Protein AF-A0A537CMI6-F1 (afdb_monomer_lite)

Structure (mmCIF, N/CA/C/O backbone):
data_AF-A0A537CMI6-F1
#
_entry.id   AF-A0A537CMI6-F1
#
loop_
_atom_site.group_PDB
_atom_site.id
_atom_site.type_symbol
_atom_site.label_atom_id
_atom_site.label_alt_id
_atom_site.label_comp_id
_atom_site.label_asym_id
_atom_site.label_entity_id
_atom_site.label_seq_id
_atom_site.pdbx_PDB_ins_code
_atom_site.Cartn_x
_atom_site.Cartn_y
_atom_site.Cartn_z
_atom_site.occupancy
_atom_site.B_iso_or_equiv
_atom_site.auth_seq_id
_atom_site.auth_comp_id
_atom_site.auth_asym_id
_atom_site.auth_atom_id
_atom_site.pdbx_PDB_model_num
ATOM 1 N N . MET A 1 1 ? -7.469 -4.797 16.940 1.00 62.50 1 MET A N 1
ATOM 2 C CA . MET A 1 1 ? -6.061 -4.772 16.480 1.00 62.50 1 MET A CA 1
ATOM 3 C C . MET A 1 1 ? -5.576 -6.138 15.990 1.00 62.50 1 MET A C 1
ATOM 5 O O . MET A 1 1 ? -5.109 -6.204 14.862 1.00 62.50 1 MET A O 1
ATOM 9 N N . LEU A 1 2 ? -5.760 -7.229 16.752 1.00 73.88 2 LEU A N 1
ATOM 10 C CA . LEU A 1 2 ? -5.301 -8.581 16.367 1.00 73.88 2 LEU A CA 1
ATOM 11 C C . LEU A 1 2 ? -5.765 -9.046 14.972 1.00 73.88 2 LEU A C 1
ATOM 13 O O . LEU A 1 2 ? -4.953 -9.537 14.199 1.00 73.88 2 LEU A O 1
ATOM 17 N N . ALA A 1 3 ? -7.035 -8.827 14.615 1.00 78.94 3 ALA A N 1
ATOM 18 C CA . ALA A 1 3 ? -7.565 -9.228 13.306 1.00 78.94 3 ALA A CA 1
ATOM 19 C C . ALA A 1 3 ? -6.921 -8.475 12.121 1.00 78.94 3 ALA A C 1
ATOM 21 O O . ALA A 1 3 ? -6.645 -9.079 11.090 1.00 78.94 3 ALA A O 1
ATOM 22 N N . GLY A 1 4 ? -6.638 -7.175 12.276 1.00 81.62 4 GLY A N 1
ATOM 23 C CA . GLY A 1 4 ? -5.970 -6.378 11.239 1.00 81.62 4 GLY A CA 1
ATOM 24 C C . GLY A 1 4 ? -4.510 -6.775 11.051 1.00 81.62 4 GLY A C 1
ATOM 25 O O . GLY A 1 4 ? -4.058 -6.931 9.921 1.00 81.62 4 GLY A O 1
ATOM 26 N N . GLY A 1 5 ? -3.799 -7.024 12.155 1.00 87.56 5 GLY A N 1
ATOM 27 C CA . GLY A 1 5 ? -2.435 -7.553 12.114 1.00 87.56 5 GLY A CA 1
ATOM 28 C C . GLY A 1 5 ? -2.368 -8.943 11.478 1.00 87.56 5 GLY A C 1
ATOM 29 O O . GLY A 1 5 ? -1.528 -9.179 10.617 1.00 87.56 5 GLY A O 1
ATOM 30 N N . ALA A 1 6 ? -3.291 -9.843 11.834 1.00 91.12 6 ALA A N 1
ATOM 31 C CA . ALA A 1 6 ? -3.371 -11.176 11.240 1.00 91.12 6 ALA A CA 1
ATOM 32 C C . ALA A 1 6 ? -3.637 -11.123 9.728 1.00 91.12 6 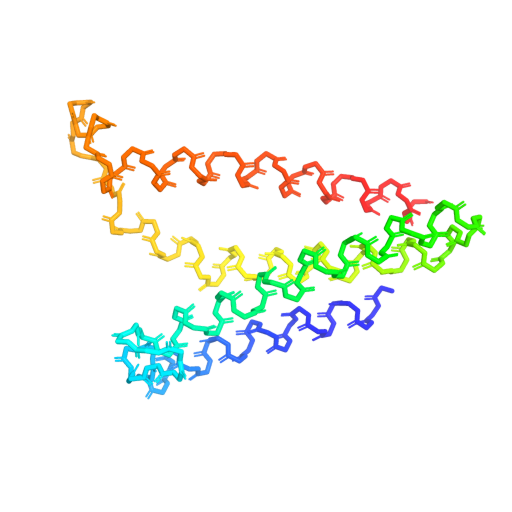ALA A C 1
ATOM 34 O O . ALA A 1 6 ? -2.984 -11.838 8.972 1.00 91.12 6 ALA A O 1
ATOM 35 N N . LEU A 1 7 ? -4.541 -10.247 9.274 1.00 92.12 7 LEU A N 1
ATOM 36 C CA . LEU A 1 7 ? -4.808 -10.061 7.847 1.00 92.12 7 LEU A CA 1
ATOM 37 C C . LEU A 1 7 ? -3.588 -9.498 7.107 1.00 92.12 7 LEU A C 1
ATOM 39 O O . LEU A 1 7 ? -3.230 -10.009 6.049 1.00 92.12 7 LEU A O 1
ATOM 43 N N . ALA A 1 8 ? -2.917 -8.492 7.673 1.00 92.88 8 ALA A N 1
ATOM 44 C CA . ALA A 1 8 ? -1.693 -7.944 7.096 1.00 92.88 8 ALA A CA 1
ATOM 45 C C . ALA A 1 8 ? -0.603 -9.023 6.974 1.00 92.88 8 ALA A C 1
ATOM 47 O O . ALA A 1 8 ? -0.017 -9.184 5.907 1.00 92.88 8 ALA A O 1
ATOM 48 N N . LEU A 1 9 ? -0.388 -9.827 8.021 1.00 94.44 9 LEU A N 1
ATOM 49 C CA . LEU A 1 9 ? 0.553 -10.951 7.993 1.00 94.44 9 LEU A CA 1
ATOM 50 C C . LEU A 1 9 ? 0.164 -12.018 6.965 1.00 94.44 9 LEU A C 1
ATOM 52 O O . LEU A 1 9 ? 1.038 -12.541 6.277 1.00 94.44 9 LEU A O 1
ATOM 56 N N . ALA A 1 10 ? -1.128 -12.321 6.822 1.00 94.75 10 ALA A N 1
ATOM 57 C CA . ALA A 1 10 ? -1.612 -13.251 5.808 1.00 94.75 10 ALA A CA 1
ATOM 58 C C . ALA A 1 10 ? -1.319 -12.741 4.389 1.00 94.75 10 ALA A C 1
ATOM 60 O O . ALA A 1 10 ? -0.873 -13.517 3.546 1.00 94.75 10 ALA A O 1
ATOM 61 N N . ILE A 1 11 ? -1.494 -11.440 4.135 1.00 94.25 11 ILE A N 1
ATOM 62 C CA . ILE A 1 11 ? -1.140 -10.812 2.853 1.00 94.25 11 ILE A CA 1
ATOM 63 C C . ILE A 1 11 ? 0.368 -10.888 2.610 1.00 94.25 11 ILE A C 1
ATOM 65 O O . ILE A 1 11 ? 0.782 -11.293 1.525 1.00 94.25 11 ILE A O 1
ATOM 69 N N . VAL A 1 12 ? 1.193 -10.566 3.613 1.00 95.62 12 VAL A N 1
ATOM 70 C CA . VAL A 1 12 ? 2.657 -10.702 3.515 1.00 95.62 12 VAL A CA 1
ATOM 71 C C . VAL A 1 12 ? 3.031 -12.140 3.151 1.00 95.62 12 VAL A C 1
ATOM 73 O O . VAL A 1 12 ? 3.734 -12.366 2.167 1.00 95.62 12 VAL A O 1
ATOM 76 N N . ALA A 1 13 ? 2.525 -13.123 3.899 1.00 96.06 13 ALA A N 1
ATOM 77 C CA . ALA A 1 13 ? 2.804 -14.536 3.661 1.00 96.06 13 ALA A CA 1
ATOM 78 C C . ALA A 1 13 ? 2.346 -14.986 2.266 1.00 96.06 13 ALA A C 1
ATOM 80 O O . ALA A 1 13 ? 3.073 -15.700 1.580 1.00 96.06 13 ALA A O 1
ATOM 81 N N . PHE A 1 14 ? 1.176 -14.529 1.819 1.00 94.94 14 PHE A N 1
ATOM 82 C CA . PHE A 1 14 ? 0.642 -14.837 0.497 1.00 94.94 14 PHE A CA 1
ATOM 83 C C . PHE A 1 14 ? 1.520 -14.277 -0.630 1.00 94.94 14 PHE A C 1
ATOM 85 O O . PHE A 1 14 ? 1.897 -15.015 -1.541 1.00 94.94 14 PHE A O 1
ATOM 92 N N . VAL A 1 15 ? 1.913 -13.001 -0.552 1.00 94.50 15 VAL A N 1
ATOM 93 C CA . VAL A 1 15 ? 2.767 -12.362 -1.568 1.00 94.50 15 VAL A CA 1
ATOM 94 C C . VAL A 1 15 ? 4.160 -12.995 -1.600 1.00 94.50 15 VAL A C 1
ATOM 96 O O . VAL A 1 15 ? 4.691 -13.269 -2.679 1.00 94.50 15 VAL A O 1
ATOM 99 N N . LEU A 1 16 ? 4.752 -13.272 -0.435 1.00 94.31 16 LEU A N 1
ATOM 100 C CA . LEU A 1 16 ? 6.040 -13.965 -0.353 1.00 94.31 16 LEU A CA 1
ATOM 101 C C . LEU A 1 16 ? 5.946 -15.404 -0.873 1.00 94.31 16 LEU A C 1
ATOM 103 O O . LEU A 1 16 ? 6.850 -15.853 -1.573 1.00 94.31 16 LEU A O 1
ATOM 107 N N . GLY A 1 17 ? 4.842 -16.102 -0.603 1.00 95.19 17 GLY A N 1
ATOM 108 C CA . GLY A 1 17 ? 4.571 -17.434 -1.139 1.00 95.19 17 GLY A CA 1
ATOM 109 C C . GLY A 1 17 ? 4.467 -17.446 -2.666 1.00 95.19 17 GLY A C 1
ATOM 110 O O . GLY A 1 17 ? 5.063 -18.304 -3.313 1.00 95.19 17 GLY A O 1
ATOM 111 N N . LEU A 1 18 ? 3.785 -16.462 -3.263 1.00 94.25 18 LEU A N 1
ATOM 112 C CA . LEU A 1 18 ? 3.719 -16.307 -4.723 1.00 94.25 18 LEU A CA 1
ATOM 113 C C . LEU A 1 18 ? 5.096 -16.075 -5.349 1.00 94.25 18 LEU A C 1
ATOM 115 O O . LEU A 1 18 ? 5.406 -16.672 -6.382 1.00 94.25 18 LEU A O 1
ATOM 119 N N . ARG A 1 19 ? 5.926 -15.242 -4.709 1.00 92.94 19 ARG A N 1
ATOM 120 C CA . ARG A 1 19 ? 7.320 -15.005 -5.117 1.00 92.94 19 ARG A CA 1
ATOM 121 C C . ARG A 1 19 ? 8.155 -16.274 -5.028 1.00 92.94 19 ARG A C 1
ATOM 123 O O . ARG A 1 19 ? 8.807 -16.631 -6.001 1.00 92.94 19 ARG A O 1
ATOM 130 N N . ALA A 1 20 ? 8.096 -16.975 -3.899 1.00 94.06 20 ALA A N 1
ATOM 131 C CA . ALA A 1 20 ? 8.825 -18.224 -3.695 1.00 94.06 20 ALA A CA 1
ATOM 132 C C . ALA A 1 20 ? 8.406 -19.315 -4.696 1.00 94.06 20 ALA A C 1
ATOM 134 O O . ALA A 1 20 ? 9.231 -20.120 -5.115 1.00 94.06 20 ALA A O 1
ATOM 135 N N . ALA A 1 21 ? 7.142 -19.312 -5.121 1.00 94.50 21 ALA A N 1
ATOM 136 C CA . ALA A 1 21 ? 6.623 -20.220 -6.137 1.00 94.50 21 ALA A CA 1
ATOM 137 C C . ALA A 1 21 ? 6.921 -19.786 -7.587 1.00 94.50 21 ALA A C 1
ATOM 139 O O . ALA A 1 21 ? 6.504 -20.486 -8.509 1.00 94.50 21 ALA A O 1
ATOM 140 N N . GLY A 1 22 ? 7.572 -18.636 -7.813 1.00 93.38 22 GLY A N 1
ATOM 141 C CA . GLY A 1 22 ? 7.855 -18.109 -9.155 1.00 93.38 22 GLY A CA 1
ATOM 142 C C . GLY A 1 22 ? 6.604 -17.731 -9.957 1.00 93.38 22 GLY A C 1
ATOM 143 O O . GLY A 1 22 ? 6.628 -17.750 -11.183 1.00 93.38 22 GLY A O 1
ATOM 144 N N . LYS A 1 23 ? 5.486 -17.425 -9.282 1.00 93.56 23 LYS A N 1
ATOM 145 C CA . LYS A 1 23 ? 4.181 -17.159 -9.920 1.00 93.56 23 LYS A CA 1
ATOM 146 C C . LYS A 1 23 ? 3.867 -15.677 -10.100 1.00 93.56 23 LYS A C 1
ATOM 148 O O . LYS A 1 23 ? 2.785 -15.345 -10.570 1.00 93.56 23 LYS A O 1
ATOM 153 N N . THR A 1 24 ? 4.774 -14.783 -9.722 1.00 91.50 24 THR A N 1
ATOM 154 C CA . THR A 1 24 ? 4.552 -13.333 -9.811 1.00 91.50 24 THR A CA 1
ATOM 155 C C . THR A 1 24 ? 4.297 -12.859 -11.230 1.00 91.50 24 THR A C 1
ATOM 157 O O . THR A 1 24 ? 3.425 -12.020 -11.430 1.00 91.50 24 THR A O 1
ATOM 160 N N . ASP A 1 25 ? 5.015 -13.445 -12.188 1.00 92.31 25 ASP A N 1
ATOM 161 C CA . ASP A 1 25 ? 4.996 -13.072 -13.605 1.00 92.31 25 ASP A CA 1
ATOM 162 C C . ASP A 1 25 ? 4.113 -14.003 -14.449 1.00 92.31 25 ASP A C 1
ATOM 164 O O . ASP A 1 25 ? 4.085 -13.905 -15.674 1.00 92.31 25 ASP A O 1
ATOM 168 N N . ALA A 1 26 ? 3.377 -14.915 -13.799 1.00 93.06 26 ALA A N 1
ATOM 169 C CA . ALA A 1 26 ? 2.360 -15.719 -14.466 1.00 93.06 26 ALA A CA 1
ATOM 170 C C . ALA A 1 26 ? 1.264 -14.814 -15.052 1.00 93.06 26 ALA A C 1
ATOM 172 O O . ALA A 1 26 ? 1.063 -13.693 -14.583 1.00 93.06 26 ALA A O 1
ATOM 173 N N . GLY A 1 27 ? 0.536 -15.314 -16.053 1.00 94.38 27 GLY A N 1
ATOM 174 C CA . GLY A 1 27 ? -0.582 -14.581 -16.647 1.00 94.38 27 GLY A CA 1
ATOM 175 C C . GLY A 1 27 ? -1.619 -14.174 -15.597 1.00 94.38 27 GLY A C 1
ATOM 176 O O . GLY A 1 27 ? -2.018 -14.989 -14.760 1.00 94.38 27 GLY A O 1
ATOM 177 N N . GLY A 1 28 ? -2.014 -12.906 -15.637 1.00 93.00 28 GLY A N 1
ATOM 178 C CA . GLY A 1 28 ? -3.062 -12.343 -14.804 1.00 93.00 28 GLY A CA 1
ATOM 179 C C . GLY A 1 28 ? -4.468 -12.813 -15.188 1.00 93.00 28 GLY A C 1
ATOM 180 O O . GLY A 1 28 ? -4.673 -13.555 -16.149 1.00 93.00 28 GLY A O 1
ATOM 181 N N . PHE A 1 29 ? -5.450 -12.383 -14.402 1.00 94.19 29 PHE A N 1
ATOM 182 C CA . PHE A 1 29 ? -6.874 -12.677 -14.579 1.00 94.19 29 PHE A CA 1
ATOM 183 C C . PHE A 1 29 ? -7.700 -11.471 -15.062 1.00 94.19 29 PHE A C 1
ATOM 185 O O . PHE A 1 29 ? -8.861 -11.645 -15.426 1.00 94.19 29 PHE A O 1
ATOM 192 N N . LEU A 1 30 ? -7.131 -10.262 -15.080 1.00 91.81 30 LEU A N 1
ATOM 193 C CA . LEU A 1 30 ? -7.763 -9.024 -15.557 1.00 91.81 30 LEU A CA 1
ATOM 194 C C . LEU A 1 30 ? -7.310 -8.627 -16.969 1.00 91.81 30 LEU A C 1
ATOM 196 O O . LEU A 1 30 ? -7.810 -7.647 -17.519 1.00 91.81 30 LEU A O 1
ATOM 200 N N . GLY A 1 31 ? -6.380 -9.371 -17.572 1.00 88.44 31 GLY A N 1
ATOM 201 C CA . GLY A 1 31 ? -5.913 -9.127 -18.933 1.00 88.44 31 GLY A CA 1
ATOM 202 C C . GLY A 1 31 ? -4.446 -9.522 -19.131 1.00 88.44 31 GLY A C 1
ATOM 203 O O . GLY A 1 31 ? -4.019 -10.543 -18.599 1.00 88.44 31 GLY A O 1
ATOM 204 N N . PRO A 1 32 ? -3.661 -8.746 -19.905 1.00 91.81 32 PRO A N 1
ATOM 205 C CA . PRO A 1 32 ? -2.288 -9.105 -20.271 1.00 91.81 32 PRO A CA 1
ATOM 206 C C . PRO A 1 32 ? -1.257 -8.857 -19.157 1.00 91.81 32 PRO A C 1
ATOM 208 O O . PRO A 1 32 ? -0.073 -9.120 -19.355 1.00 91.81 32 PRO A O 1
ATOM 211 N N . ALA A 1 33 ? -1.675 -8.294 -18.022 1.00 91.31 33 ALA A N 1
ATOM 212 C CA . ALA A 1 33 ? -0.795 -8.006 -16.899 1.00 91.31 33 ALA A CA 1
ATOM 213 C C . ALA A 1 33 ? -0.391 -9.289 -16.155 1.00 91.31 33 ALA A C 1
ATOM 215 O O . ALA A 1 33 ? -0.942 -10.369 -16.379 1.00 91.31 33 ALA A O 1
ATOM 216 N N . SER A 1 34 ? 0.598 -9.172 -15.271 1.00 94.44 34 SER A N 1
ATOM 217 C CA . SER A 1 34 ? 1.022 -10.293 -14.442 1.00 94.44 34 SER A CA 1
ATOM 218 C C . SER A 1 34 ? 0.035 -10.561 -13.307 1.00 94.44 34 SER A C 1
ATOM 220 O O . SER A 1 34 ? -0.682 -9.668 -12.846 1.00 94.44 34 SER A O 1
ATOM 222 N N . LEU A 1 35 ? 0.047 -11.790 -12.793 1.00 94.75 35 LEU A N 1
ATOM 223 C CA . LEU A 1 35 ? -0.754 -12.193 -11.643 1.00 94.75 35 LEU A CA 1
ATOM 224 C C . LEU A 1 35 ? -0.514 -11.276 -10.437 1.00 94.75 35 LEU A C 1
ATOM 226 O O . LEU A 1 35 ? -1.466 -10.900 -9.753 1.00 94.75 35 LEU A O 1
ATOM 230 N N . LEU A 1 36 ? 0.740 -10.888 -10.177 1.00 94.19 36 LEU A N 1
ATOM 231 C CA . LEU A 1 36 ? 1.052 -9.982 -9.072 1.00 94.19 36 LEU A CA 1
ATOM 232 C C . LEU A 1 36 ? 0.442 -8.589 -9.283 1.00 94.19 36 LEU A C 1
ATOM 234 O O . LEU A 1 36 ? -0.063 -8.004 -8.325 1.00 94.19 36 LEU A O 1
ATOM 238 N N . SER A 1 37 ? 0.465 -8.066 -10.512 1.00 92.88 37 SER A N 1
ATOM 239 C CA . SER A 1 37 ? -0.145 -6.774 -10.841 1.00 92.88 37 SER A CA 1
ATOM 240 C C . SER A 1 37 ? -1.660 -6.788 -10.642 1.00 92.88 37 SER A C 1
ATOM 242 O O . SER A 1 37 ? -2.194 -5.863 -10.030 1.00 92.88 37 SER A O 1
ATOM 244 N N . ASP A 1 38 ? -2.341 -7.846 -11.078 1.00 95.75 38 ASP A N 1
ATOM 245 C CA . ASP A 1 38 ? -3.797 -7.958 -10.943 1.00 95.75 38 ASP A CA 1
ATOM 246 C C . ASP A 1 38 ? -4.241 -8.127 -9.492 1.00 95.75 38 ASP A C 1
ATOM 248 O O . ASP A 1 38 ? -5.225 -7.521 -9.057 1.00 95.75 38 ASP A O 1
ATOM 252 N N . LEU A 1 39 ? -3.492 -8.914 -8.716 1.00 94.25 39 LEU A N 1
ATOM 253 C CA . LEU A 1 39 ? -3.716 -9.044 -7.280 1.00 94.25 39 LEU A CA 1
ATOM 254 C C . LEU A 1 39 ? -3.508 -7.709 -6.566 1.00 94.25 39 LEU A C 1
ATOM 256 O O . LEU A 1 39 ? -4.346 -7.334 -5.746 1.00 94.25 39 LEU A O 1
ATOM 260 N N . ASN A 1 40 ? -2.437 -6.978 -6.897 1.00 94.06 40 ASN A N 1
ATOM 261 C CA . ASN A 1 40 ? -2.187 -5.659 -6.326 1.00 94.06 40 ASN A CA 1
ATOM 262 C C . ASN A 1 40 ? -3.338 -4.698 -6.644 1.00 94.06 40 ASN A C 1
ATOM 264 O O . ASN A 1 40 ? -3.913 -4.117 -5.733 1.00 94.06 40 ASN A O 1
ATOM 268 N N . LEU A 1 41 ? -3.733 -4.590 -7.916 1.00 94.25 41 LEU A N 1
ATOM 269 C CA . LEU A 1 41 ? -4.833 -3.719 -8.335 1.00 94.25 41 LEU A CA 1
ATOM 270 C C . LEU A 1 41 ? -6.145 -4.075 -7.626 1.00 94.25 41 LEU A C 1
ATOM 272 O O . LEU A 1 41 ? -6.846 -3.194 -7.135 1.00 94.25 41 LEU A O 1
ATOM 276 N N . THR A 1 42 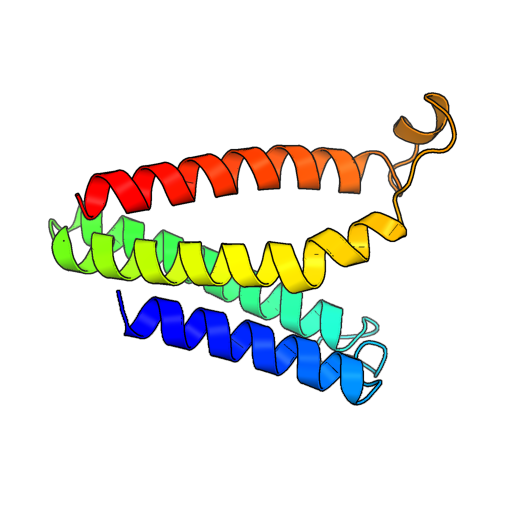? -6.466 -5.364 -7.542 1.00 95.56 42 THR A N 1
ATOM 277 C CA . THR A 1 42 ? -7.687 -5.833 -6.877 1.00 95.56 42 THR A CA 1
ATOM 278 C C . THR A 1 42 ? -7.684 -5.474 -5.392 1.00 95.56 42 THR A C 1
ATOM 280 O O . THR A 1 42 ? -8.685 -4.975 -4.876 1.00 95.56 42 THR A O 1
ATOM 283 N N . LEU A 1 43 ? -6.561 -5.690 -4.702 1.00 94.75 43 LEU A N 1
ATOM 284 C CA . LEU A 1 43 ? -6.423 -5.355 -3.285 1.00 94.75 43 LEU A CA 1
ATOM 285 C C . LEU A 1 43 ? -6.474 -3.844 -3.048 1.00 94.75 43 LEU A C 1
ATOM 287 O O . LEU A 1 43 ? -7.123 -3.426 -2.095 1.00 94.75 43 LEU A O 1
ATOM 291 N N . GLU A 1 44 ? -5.888 -3.031 -3.927 1.00 94.81 44 GLU A N 1
ATOM 292 C CA . GLU A 1 44 ? -5.969 -1.566 -3.857 1.00 94.81 44 GLU A CA 1
ATOM 293 C C . GLU A 1 44 ? -7.403 -1.054 -4.068 1.00 94.81 44 GLU A C 1
ATOM 295 O O . GLU A 1 44 ? -7.872 -0.176 -3.342 1.00 94.81 44 GLU A O 1
ATOM 300 N N . VAL A 1 45 ? -8.165 -1.644 -4.996 1.00 96.50 45 VAL A N 1
ATOM 301 C CA . VAL A 1 45 ? -9.593 -1.318 -5.160 1.00 96.50 45 VAL A CA 1
ATOM 302 C C . VAL A 1 45 ? -10.375 -1.657 -3.889 1.00 96.50 45 VAL A C 1
ATOM 304 O O . VAL A 1 45 ? -11.144 -0.828 -3.394 1.00 96.50 45 VAL A O 1
ATOM 307 N N . LEU A 1 46 ? -10.162 -2.848 -3.322 1.00 96.38 46 LEU A N 1
ATOM 308 C CA . LEU A 1 46 ? -10.790 -3.245 -2.058 1.00 96.38 46 LEU A CA 1
ATOM 309 C C . LEU A 1 46 ? -10.389 -2.319 -0.906 1.00 96.38 46 LEU A C 1
ATOM 311 O O . LEU A 1 46 ? -11.232 -1.980 -0.075 1.00 96.38 46 LEU A O 1
ATOM 315 N N . LEU A 1 47 ? -9.138 -1.869 -0.885 1.00 95.69 47 LEU A N 1
ATOM 316 C CA . LEU A 1 47 ? -8.611 -0.942 0.104 1.00 95.69 47 LEU A CA 1
ATOM 317 C C . LEU A 1 47 ? -9.314 0.412 0.034 1.00 95.69 47 LEU A C 1
ATOM 319 O O . LEU A 1 47 ? -9.817 0.889 1.051 1.00 95.69 47 LEU A O 1
ATOM 323 N N . VAL A 1 48 ? -9.437 1.004 -1.155 1.00 96.25 48 VAL A N 1
ATOM 324 C CA . VAL A 1 48 ? -10.153 2.277 -1.349 1.00 96.25 48 VAL A CA 1
ATOM 325 C C . VAL A 1 48 ? -11.618 2.161 -0.919 1.00 96.25 48 VAL A C 1
ATOM 327 O O . VAL A 1 48 ? -12.136 3.038 -0.215 1.00 96.25 48 VAL A O 1
ATOM 330 N N . LEU A 1 49 ? -12.288 1.067 -1.292 1.00 98.06 49 LEU A N 1
ATOM 331 C CA . LEU A 1 49 ? -13.661 0.789 -0.863 1.00 98.06 49 LEU A CA 1
ATOM 332 C C . LEU A 1 49 ? -13.754 0.649 0.661 1.00 98.06 49 LEU A C 1
ATOM 334 O O . LEU A 1 49 ? -14.645 1.226 1.286 1.00 98.06 49 LEU A O 1
ATOM 338 N N . GLY A 1 50 ? -12.808 -0.061 1.268 1.00 97.12 50 GLY A N 1
ATOM 339 C CA . GLY A 1 50 ? -12.705 -0.260 2.706 1.00 97.12 50 GLY A CA 1
ATOM 340 C C . GLY A 1 50 ? -12.486 1.031 3.492 1.00 97.12 50 GLY A C 1
ATOM 341 O O . GLY A 1 50 ? -13.181 1.285 4.481 1.00 97.12 50 GLY A O 1
ATOM 342 N N . LEU A 1 51 ? -11.577 1.895 3.036 1.00 96.00 51 LEU A N 1
ATOM 343 C CA . LEU A 1 51 ? -11.335 3.211 3.634 1.00 96.00 51 LEU A CA 1
ATOM 344 C C . LEU A 1 51 ? -12.573 4.110 3.522 1.00 96.00 51 LEU A C 1
ATOM 346 O O . LEU A 1 51 ? -12.955 4.767 4.497 1.00 96.00 51 LEU A O 1
ATOM 350 N N . THR A 1 52 ? -13.246 4.085 2.367 1.00 97.56 52 THR A N 1
ATOM 351 C CA . THR A 1 52 ? -14.474 4.854 2.109 1.00 97.56 52 THR A CA 1
ATOM 352 C C . THR A 1 52 ? -15.630 4.363 2.980 1.00 97.56 52 THR A C 1
ATOM 354 O O . THR A 1 52 ? -16.359 5.163 3.573 1.00 97.56 52 THR A O 1
ATOM 357 N N . PHE A 1 53 ? -15.773 3.048 3.142 1.00 97.88 53 PHE A N 1
ATOM 358 C CA . PHE A 1 53 ? -16.718 2.468 4.090 1.00 97.88 53 PHE A CA 1
ATOM 359 C C . PHE A 1 53 ? -16.421 2.925 5.523 1.00 97.88 53 PHE A C 1
ATOM 361 O O . PHE A 1 53 ? -17.328 3.347 6.244 1.00 97.88 53 PHE A O 1
ATOM 368 N N . GLY A 1 54 ? -15.146 2.940 5.917 1.00 96.38 54 GLY A N 1
ATOM 369 C CA . GLY A 1 54 ? -14.712 3.496 7.193 1.00 96.38 54 GLY A CA 1
ATOM 370 C C . GLY A 1 54 ? -15.149 4.947 7.375 1.00 96.38 54 GLY A C 1
ATOM 371 O O . GLY A 1 54 ? -15.691 5.296 8.422 1.00 96.38 54 GLY A O 1
ATOM 372 N N . MET A 1 55 ? -14.971 5.799 6.365 1.00 96.31 55 MET A N 1
ATOM 373 C CA . MET A 1 55 ? -15.462 7.182 6.400 1.00 96.31 55 MET A CA 1
ATOM 374 C C . MET A 1 55 ? -16.982 7.238 6.621 1.00 96.31 55 MET A C 1
ATOM 376 O O . MET A 1 55 ? -17.461 8.015 7.449 1.00 96.31 55 MET A O 1
ATOM 380 N N . ALA A 1 56 ? -17.753 6.387 5.942 1.00 98.00 56 ALA A N 1
ATOM 381 C CA . ALA A 1 56 ? -19.200 6.316 6.131 1.00 98.00 56 ALA A CA 1
ATOM 382 C C . ALA A 1 56 ? -19.596 5.894 7.562 1.00 98.00 56 ALA A C 1
ATOM 384 O O . ALA A 1 56 ? -20.578 6.414 8.095 1.00 98.00 56 ALA A O 1
ATOM 385 N N . LEU A 1 57 ? -18.833 5.003 8.211 1.00 97.56 57 LEU A N 1
ATOM 386 C CA . LEU A 1 57 ? -19.038 4.646 9.623 1.00 97.56 57 LEU A CA 1
ATOM 387 C C . LEU A 1 57 ? -18.872 5.858 10.544 1.00 97.56 57 LEU A C 1
ATOM 389 O O . LEU A 1 57 ? -19.739 6.094 11.387 1.00 97.56 57 LEU A O 1
ATOM 393 N N . ALA A 1 58 ? -17.813 6.648 10.343 1.00 96.75 58 ALA A N 1
ATOM 394 C CA . ALA A 1 58 ? -17.570 7.858 11.127 1.00 96.75 58 ALA A CA 1
ATOM 395 C C . ALA A 1 58 ? -18.697 8.881 10.953 1.00 96.75 58 ALA A C 1
ATOM 397 O O . ALA A 1 58 ? -19.223 9.396 11.937 1.00 96.75 58 ALA A O 1
ATOM 398 N N . ARG A 1 59 ? -19.148 9.105 9.711 1.00 97.38 59 ARG A N 1
ATOM 399 C CA . ARG A 1 59 ? -20.268 10.016 9.411 1.00 97.38 59 ARG A CA 1
ATOM 400 C C . ARG A 1 59 ? -21.590 9.599 10.059 1.00 97.38 59 ARG A C 1
ATOM 402 O O . ARG A 1 59 ? -22.448 10.445 10.274 1.00 97.38 59 ARG A O 1
ATOM 409 N N . ARG A 1 60 ? -21.762 8.310 10.364 1.00 97.31 60 ARG A N 1
ATOM 410 C CA . ARG A 1 60 ? -22.931 7.761 11.074 1.00 97.31 60 ARG A CA 1
ATOM 411 C C . ARG A 1 60 ? -22.745 7.718 12.597 1.00 97.31 60 ARG A C 1
ATOM 413 O O . ARG A 1 60 ? -23.524 7.059 13.275 1.00 97.31 60 ARG A O 1
ATOM 420 N N . GLY A 1 61 ? -21.693 8.343 13.130 1.00 96.62 61 GLY A N 1
ATOM 421 C CA . GLY A 1 61 ? -21.377 8.347 14.561 1.00 96.62 61 GLY A CA 1
ATOM 422 C C . GLY A 1 61 ? -20.812 7.026 15.095 1.00 96.62 61 GLY A C 1
ATOM 423 O O . GLY A 1 61 ? -20.586 6.899 16.294 1.00 96.62 61 GLY A O 1
ATOM 424 N N . ARG A 1 62 ? -20.540 6.030 14.236 1.00 96.56 62 ARG A N 1
ATOM 425 C CA . ARG A 1 62 ? -19.993 4.723 14.647 1.00 96.56 62 ARG A CA 1
ATOM 426 C C . ARG A 1 62 ? -18.466 4.766 14.718 1.00 96.56 62 ARG A C 1
ATOM 428 O O . ARG A 1 62 ? -17.781 4.122 13.922 1.00 96.56 62 ARG A O 1
ATOM 435 N N . ILE A 1 63 ? -17.942 5.547 15.661 1.00 94.50 63 ILE A N 1
ATOM 436 C CA . ILE A 1 63 ? -16.507 5.863 15.765 1.00 94.50 63 ILE A CA 1
ATOM 437 C C . ILE A 1 63 ? -15.655 4.634 16.100 1.00 94.50 63 ILE A C 1
ATOM 439 O O . ILE A 1 63 ? -14.604 4.442 15.494 1.00 94.50 63 ILE A O 1
ATOM 443 N N . GLU A 1 64 ? -16.120 3.749 16.981 1.00 93.56 64 GLU A N 1
ATOM 444 C CA . GLU A 1 64 ? -15.376 2.529 17.324 1.00 93.56 64 GLU A CA 1
ATOM 445 C C . GLU A 1 64 ? -15.214 1.594 16.112 1.00 93.56 64 GLU A C 1
ATOM 447 O O . GLU A 1 64 ? -14.114 1.125 15.812 1.00 93.56 64 GLU A O 1
ATOM 452 N N . ALA A 1 65 ? -16.295 1.394 15.351 1.00 94.75 65 ALA A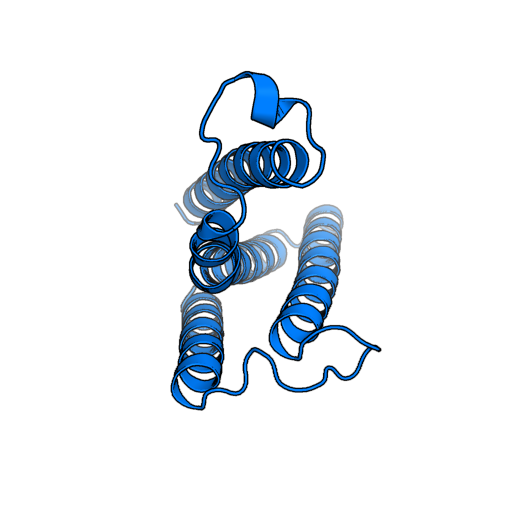 N 1
ATOM 453 C CA . ALA A 1 65 ? -16.267 0.602 14.125 1.00 94.75 65 ALA A CA 1
ATOM 454 C C . ALA A 1 65 ? -15.388 1.254 13.045 1.00 94.75 65 ALA A C 1
ATOM 456 O O . ALA A 1 65 ? -14.649 0.561 12.347 1.00 94.75 65 ALA A O 1
ATOM 457 N N . HIS A 1 66 ? -15.439 2.586 12.920 1.00 95.50 66 HIS A N 1
ATOM 458 C CA . HIS A 1 66 ? -14.539 3.339 12.050 1.00 95.50 66 HIS A CA 1
ATOM 459 C C . HIS A 1 66 ? -13.075 3.104 12.432 1.00 95.50 66 HIS A C 1
ATOM 461 O O . HIS A 1 66 ? -12.284 2.733 11.568 1.00 95.50 66 HIS A O 1
ATOM 467 N N . ARG A 1 67 ? -12.726 3.247 13.717 1.00 94.38 67 ARG A N 1
ATOM 468 C CA . ARG A 1 67 ? -11.369 3.020 14.225 1.00 94.38 67 ARG A CA 1
ATOM 469 C C . ARG A 1 67 ? -10.864 1.631 13.882 1.00 94.38 67 ARG A C 1
ATOM 471 O O . ARG A 1 67 ? -9.767 1.495 13.340 1.00 94.38 67 ARG A O 1
ATOM 478 N N . PHE A 1 68 ? -11.668 0.610 14.163 1.00 95.00 68 PHE A N 1
ATOM 479 C CA . PHE A 1 68 ? -11.314 -0.763 13.832 1.00 95.00 68 PHE A CA 1
ATOM 480 C C . PHE A 1 68 ? -11.081 -0.934 12.324 1.00 95.00 68 PHE A C 1
ATOM 482 O O . PHE A 1 68 ? -10.033 -1.436 11.923 1.00 95.00 68 PHE A O 1
ATOM 489 N N . ASN A 1 69 ? -12.011 -0.458 11.489 1.00 95.56 69 ASN A N 1
ATOM 490 C CA . ASN A 1 69 ? -11.910 -0.549 10.034 1.00 95.56 69 ASN A CA 1
ATOM 491 C C . ASN A 1 69 ? -10.662 0.166 9.488 1.00 95.56 69 ASN A C 1
ATOM 493 O O . ASN A 1 69 ? -9.916 -0.426 8.715 1.00 95.56 69 ASN A O 1
ATOM 497 N N . GLN A 1 70 ? -10.413 1.412 9.902 1.00 95.19 70 GLN A N 1
ATOM 498 C CA . GLN A 1 70 ? -9.239 2.176 9.463 1.00 95.19 70 GLN A CA 1
ATOM 499 C C . GLN A 1 70 ? -7.938 1.488 9.875 1.00 95.19 70 GLN A C 1
ATOM 501 O O . GLN A 1 70 ? -7.030 1.354 9.061 1.00 95.19 70 GLN A O 1
ATOM 506 N N . THR A 1 71 ? -7.877 0.965 11.102 1.00 94.88 71 THR A N 1
ATOM 507 C CA . THR A 1 71 ? -6.706 0.223 11.588 1.00 94.88 71 THR A CA 1
ATOM 508 C C . THR A 1 71 ? -6.418 -0.994 10.707 1.00 94.88 71 THR A C 1
ATOM 510 O O . THR A 1 71 ? -5.274 -1.217 10.325 1.00 94.88 71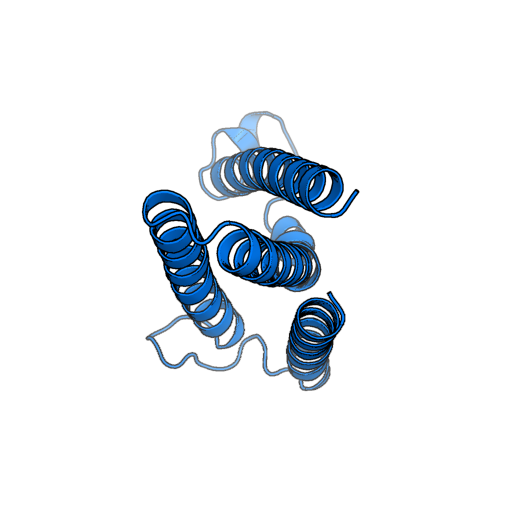 THR A O 1
ATOM 513 N N . VAL A 1 72 ? -7.446 -1.775 10.349 1.00 95.19 72 VAL A N 1
ATOM 514 C CA . VAL A 1 72 ? -7.289 -2.943 9.467 1.00 95.19 72 VAL A CA 1
ATOM 515 C C . VAL A 1 72 ? -6.743 -2.525 8.101 1.00 95.19 72 VAL A C 1
ATOM 517 O O . VAL A 1 72 ? -5.736 -3.075 7.661 1.00 95.19 72 VAL A O 1
ATOM 520 N N . TRP A 1 73 ? -7.361 -1.540 7.446 1.00 95.75 73 TRP A N 1
ATOM 521 C CA . TRP A 1 73 ? -6.976 -1.153 6.087 1.00 95.75 73 TRP A CA 1
ATOM 522 C C . TRP A 1 73 ? -5.622 -0.454 6.006 1.00 95.75 73 TRP A C 1
ATOM 524 O O . TRP A 1 73 ? -4.893 -0.685 5.048 1.00 95.75 73 TRP A O 1
ATOM 534 N N . VAL A 1 74 ? -5.231 0.328 7.015 1.00 95.81 74 VAL A N 1
ATOM 535 C CA . VAL A 1 74 ? -3.886 0.921 7.076 1.00 95.81 74 VAL A CA 1
ATOM 536 C C . VAL A 1 74 ? -2.811 -0.157 7.245 1.00 95.81 74 VAL A C 1
ATOM 538 O O . VAL A 1 74 ? -1.775 -0.084 6.587 1.00 95.81 74 VAL A O 1
ATOM 541 N N . LEU A 1 75 ? -3.049 -1.185 8.069 1.00 95.06 75 LEU A N 1
ATOM 542 C CA . LEU A 1 75 ? -2.105 -2.301 8.223 1.00 95.06 75 LEU A CA 1
ATOM 543 C C . LEU A 1 75 ? -1.998 -3.146 6.947 1.00 95.06 75 LEU A C 1
ATOM 545 O O . LEU A 1 75 ? -0.898 -3.538 6.559 1.00 95.06 75 LEU A O 1
ATOM 549 N N . VAL A 1 76 ? -3.124 -3.389 6.272 1.00 93.94 76 VAL A N 1
ATOM 550 C CA . VAL A 1 76 ? -3.139 -4.024 4.948 1.00 93.94 76 VAL A CA 1
ATOM 551 C C . VAL A 1 76 ? -2.350 -3.184 3.941 1.00 93.94 76 VAL A C 1
ATOM 553 O O . VAL A 1 76 ? -1.484 -3.731 3.262 1.00 93.94 76 VAL A O 1
ATOM 556 N N . ASN A 1 77 ? -2.569 -1.864 3.899 1.00 95.44 77 ASN A N 1
ATOM 557 C CA . ASN A 1 77 ? -1.825 -0.958 3.021 1.00 95.44 77 ASN A CA 1
ATOM 558 C C . ASN A 1 77 ? -0.314 -1.052 3.263 1.00 95.44 77 ASN A C 1
ATOM 560 O O . ASN A 1 77 ? 0.474 -1.194 2.333 1.00 95.44 77 ASN A O 1
ATOM 564 N N . ALA A 1 78 ? 0.095 -1.019 4.535 1.00 95.31 78 ALA A N 1
ATOM 565 C CA . ALA A 1 78 ? 1.497 -1.120 4.917 1.00 95.31 78 ALA A CA 1
ATOM 566 C C . ALA A 1 78 ? 2.130 -2.420 4.396 1.00 95.31 78 ALA A C 1
ATOM 568 O O . ALA A 1 78 ? 3.234 -2.397 3.851 1.00 95.31 78 ALA A O 1
ATOM 569 N N . ALA A 1 79 ? 1.419 -3.547 4.504 1.00 95.38 79 ALA A N 1
ATOM 570 C CA . ALA A 1 79 ? 1.876 -4.827 3.972 1.00 95.38 79 ALA A CA 1
ATOM 571 C C . ALA A 1 79 ? 2.046 -4.804 2.442 1.00 95.38 79 ALA A C 1
ATOM 573 O O . ALA A 1 79 ? 3.069 -5.283 1.943 1.00 95.38 79 ALA A O 1
ATOM 574 N N . LEU A 1 80 ? 1.090 -4.228 1.704 1.00 94.69 80 LEU A N 1
ATOM 575 C CA . LEU A 1 80 ? 1.160 -4.097 0.242 1.00 94.69 80 LEU A CA 1
ATOM 576 C C . LEU A 1 80 ? 2.334 -3.215 -0.190 1.00 94.69 80 LEU A C 1
ATOM 578 O O . LEU A 1 80 ? 3.130 -3.615 -1.041 1.00 94.69 80 LEU A O 1
ATOM 582 N N . VAL A 1 81 ? 2.512 -2.062 0.458 1.00 94.56 81 VAL A N 1
ATOM 583 C CA . VAL A 1 81 ? 3.638 -1.157 0.199 1.00 94.56 81 VAL A CA 1
ATOM 584 C C . VAL A 1 81 ? 4.975 -1.873 0.414 1.00 94.56 81 VAL A C 1
ATOM 586 O O . VAL A 1 81 ? 5.844 -1.841 -0.461 1.00 94.56 81 VAL A O 1
ATOM 589 N N . LEU A 1 82 ? 5.136 -2.579 1.535 1.00 94.25 82 LEU A N 1
ATOM 590 C CA . LEU A 1 82 ? 6.373 -3.301 1.845 1.00 94.25 82 LEU A CA 1
ATOM 591 C C . LEU A 1 82 ? 6.645 -4.459 0.875 1.00 94.25 82 LEU A C 1
ATOM 593 O O . LEU A 1 82 ? 7.785 -4.657 0.456 1.00 94.25 82 LEU A O 1
ATOM 597 N N . CYS A 1 83 ? 5.619 -5.227 0.510 1.00 94.38 83 CYS A N 1
ATOM 598 C CA . CYS A 1 83 ? 5.803 -6.460 -0.256 1.00 94.38 83 CYS A CA 1
ATOM 599 C C . CYS A 1 83 ? 5.747 -6.266 -1.772 1.00 94.38 83 CYS A C 1
ATOM 601 O O . CYS A 1 83 ? 6.248 -7.118 -2.502 1.00 94.38 83 CYS A O 1
ATOM 603 N N . ILE A 1 84 ? 5.132 -5.190 -2.263 1.00 93.44 84 ILE A N 1
ATOM 604 C CA . ILE A 1 84 ? 4.890 -4.972 -3.695 1.00 93.44 84 ILE A CA 1
ATOM 605 C C . ILE A 1 84 ? 5.570 -3.685 -4.157 1.00 93.44 84 ILE A C 1
ATOM 607 O O . ILE A 1 84 ? 6.429 -3.745 -5.041 1.00 93.44 84 ILE A O 1
ATOM 611 N N . MET A 1 85 ? 5.263 -2.547 -3.526 1.00 92.81 85 MET A N 1
ATOM 612 C CA . MET A 1 85 ? 5.791 -1.246 -3.955 1.00 92.81 85 MET A CA 1
ATOM 613 C C . MET A 1 85 ? 7.315 -1.164 -3.800 1.00 92.81 85 MET A C 1
ATOM 615 O O . MET A 1 85 ? 8.010 -0.829 -4.758 1.00 92.81 85 MET A O 1
ATOM 619 N N . VAL A 1 86 ? 7.854 -1.518 -2.626 1.00 92.31 86 VAL A N 1
ATOM 620 C CA . VAL A 1 86 ? 9.300 -1.421 -2.348 1.00 92.31 86 VAL A CA 1
ATOM 621 C C . VAL A 1 86 ? 10.142 -2.235 -3.347 1.00 92.31 86 VAL A C 1
ATOM 623 O O . VAL A 1 86 ? 11.081 -1.675 -3.917 1.00 92.31 86 VAL A O 1
ATOM 626 N N . PRO A 1 87 ? 9.826 -3.509 -3.647 1.00 91.50 87 PRO A N 1
ATOM 627 C CA . PRO A 1 87 ? 10.547 -4.249 -4.681 1.00 91.50 87 PRO A CA 1
ATOM 628 C C . PRO A 1 87 ? 10.355 -3.671 -6.089 1.00 91.50 87 PRO A C 1
ATOM 630 O O . PRO A 1 87 ? 11.314 -3.621 -6.854 1.00 91.50 87 PRO A O 1
ATOM 633 N N . SER A 1 88 ? 9.153 -3.194 -6.430 1.00 87.81 88 SER A N 1
ATOM 634 C CA . SER A 1 88 ? 8.877 -2.615 -7.752 1.00 87.81 88 SER A CA 1
ATOM 635 C C . SER A 1 88 ? 9.694 -1.350 -8.030 1.00 87.81 88 SER A C 1
ATOM 637 O O . SER A 1 88 ? 10.024 -1.074 -9.184 1.00 87.81 88 SER A O 1
ATOM 639 N N . LEU A 1 89 ? 10.072 -0.593 -6.995 1.00 88.94 89 LEU A N 1
ATOM 640 C CA . LEU A 1 89 ? 10.916 0.598 -7.144 1.00 88.94 89 LEU A CA 1
ATOM 641 C C . LEU A 1 89 ? 12.316 0.291 -7.682 1.00 88.94 89 LEU A C 1
ATOM 643 O O . LEU A 1 89 ? 12.979 1.187 -8.203 1.00 88.94 89 LEU A O 1
ATOM 647 N N . GLN A 1 90 ? 12.763 -0.967 -7.634 1.00 88.69 90 GLN A N 1
ATOM 648 C CA . GLN A 1 90 ? 14.020 -1.365 -8.266 1.00 88.69 90 GLN A CA 1
ATOM 649 C C . GLN A 1 90 ? 14.012 -1.140 -9.785 1.00 88.69 90 GLN A C 1
ATOM 651 O O . GLN A 1 90 ? 15.074 -0.879 -10.351 1.00 88.69 90 GLN A O 1
ATOM 656 N N . ASN A 1 91 ? 12.831 -1.155 -10.409 1.00 86.44 91 ASN A N 1
ATOM 657 C CA . ASN A 1 91 ? 12.646 -0.909 -11.839 1.00 86.44 91 ASN A CA 1
ATOM 658 C C . ASN A 1 91 ? 12.650 0.587 -12.204 1.00 86.44 91 ASN A C 1
ATOM 660 O O . ASN A 1 91 ? 12.783 0.923 -13.375 1.00 86.44 91 ASN A O 1
ATOM 664 N N . ALA A 1 92 ? 12.534 1.485 -11.219 1.00 88.81 92 ALA A N 1
ATOM 665 C CA . ALA A 1 92 ? 12.430 2.935 -11.409 1.00 88.81 92 ALA A CA 1
ATOM 666 C C . ALA A 1 92 ? 13.636 3.698 -10.827 1.00 88.81 92 ALA A C 1
ATOM 668 O O . ALA A 1 92 ? 13.502 4.831 -10.369 1.00 88.81 92 ALA A O 1
ATOM 669 N N . LYS A 1 93 ? 14.825 3.078 -10.798 1.00 89.69 93 LYS A N 1
ATOM 670 C CA . LYS A 1 93 ? 16.046 3.706 -10.269 1.00 89.69 93 LYS A CA 1
ATOM 671 C C . LYS A 1 93 ? 16.598 4.749 -11.255 1.00 89.69 93 LYS A C 1
ATOM 673 O O . LYS A 1 93 ? 17.060 4.350 -12.327 1.00 89.69 93 LYS A O 1
ATOM 678 N N . PRO A 1 94 ? 16.619 6.049 -10.903 1.00 90.50 94 PRO A N 1
ATOM 679 C CA . PRO A 1 94 ? 17.229 7.068 -11.746 1.00 90.50 94 PRO A CA 1
ATOM 680 C C . PRO A 1 94 ? 18.757 6.918 -11.715 1.00 90.50 94 PRO A C 1
ATOM 682 O O . PRO A 1 94 ? 19.351 6.690 -10.660 1.00 90.50 94 PRO A O 1
ATOM 685 N N . ARG A 1 95 ? 19.402 7.046 -12.875 1.00 91.44 95 ARG A N 1
ATOM 686 C CA . ARG A 1 95 ? 20.864 7.113 -13.045 1.00 91.44 95 ARG A CA 1
ATOM 687 C C . ARG A 1 95 ? 21.345 8.554 -13.198 1.00 91.44 95 ARG A C 1
ATOM 689 O O . ARG A 1 95 ? 22.506 8.842 -12.928 1.00 91.44 95 ARG A O 1
ATOM 696 N N . SER A 1 96 ? 20.456 9.450 -13.620 1.00 92.75 96 SER A N 1
ATOM 697 C CA . SER A 1 96 ? 20.698 10.885 -13.741 1.00 92.75 96 SER A CA 1
ATOM 698 C C . SER A 1 96 ? 19.447 11.693 -13.371 1.00 92.75 96 SER A C 1
ATOM 700 O O . SER A 1 96 ? 18.344 11.152 -13.320 1.00 92.75 96 SER A O 1
ATOM 702 N N . LEU A 1 97 ? 19.591 13.004 -13.148 1.00 89.19 97 LEU A N 1
ATOM 703 C CA . LEU A 1 97 ? 18.436 13.887 -12.925 1.00 89.19 97 LEU A CA 1
ATOM 704 C C . LEU A 1 97 ? 17.543 14.024 -14.168 1.00 89.19 97 LEU A C 1
ATOM 706 O O 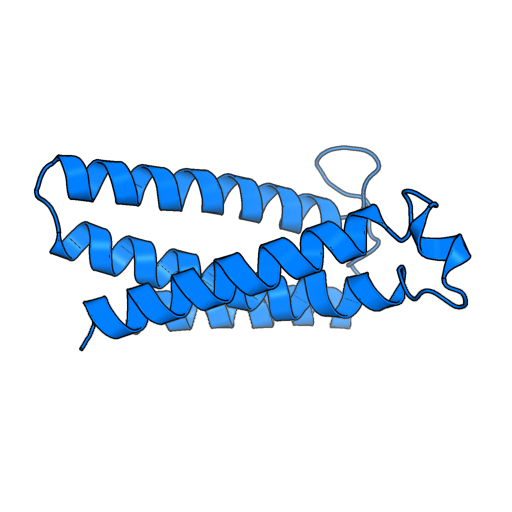. LEU A 1 97 ? 16.346 14.261 -14.026 1.00 89.19 97 LEU A O 1
ATOM 710 N N . ALA A 1 98 ? 18.096 13.841 -15.371 1.00 92.12 98 ALA A N 1
ATOM 711 C CA . ALA A 1 98 ? 17.319 13.882 -16.608 1.00 92.12 98 ALA A CA 1
ATOM 712 C C . ALA A 1 98 ? 16.304 12.727 -16.686 1.00 92.12 98 ALA A C 1
ATOM 714 O O . ALA A 1 98 ? 15.229 12.883 -17.263 1.00 92.12 98 ALA A O 1
ATOM 715 N N . ASP A 1 99 ? 16.598 11.598 -16.036 1.00 91.69 99 ASP A N 1
ATOM 716 C CA . ASP A 1 99 ? 15.732 10.417 -16.021 1.00 91.69 99 ASP A CA 1
ATOM 717 C C . ASP A 1 99 ? 14.386 10.697 -15.337 1.00 91.69 99 ASP A C 1
ATOM 719 O O . ASP A 1 99 ? 13.383 10.064 -15.665 1.00 91.69 99 ASP A O 1
ATOM 723 N N . LEU A 1 100 ? 14.331 11.680 -14.430 1.00 90.44 100 LEU A N 1
ATOM 724 C CA . LEU A 1 100 ? 13.099 12.086 -13.746 1.00 90.44 100 LEU A CA 1
ATOM 725 C C . LEU A 1 100 ? 12.050 12.665 -14.706 1.00 90.44 100 LEU A C 1
ATOM 727 O O . LEU A 1 100 ? 10.863 12.629 -14.395 1.00 90.44 100 LEU A O 1
ATOM 731 N N . ALA A 1 101 ? 12.466 13.159 -15.878 1.00 92.94 101 ALA A N 1
ATOM 732 C CA . ALA A 1 101 ? 11.549 13.613 -16.922 1.00 92.94 101 ALA A CA 1
ATOM 733 C C . ALA A 1 101 ? 10.872 12.445 -17.666 1.00 92.94 101 ALA A C 1
ATOM 735 O O . ALA A 1 101 ? 9.873 12.648 -18.356 1.00 92.94 101 ALA A O 1
ATOM 736 N N . THR A 1 102 ? 11.387 11.216 -17.535 1.00 94.06 102 THR A N 1
ATOM 737 C CA . THR A 1 102 ? 10.774 10.033 -18.150 1.00 94.06 102 THR A CA 1
ATOM 738 C C . THR A 1 102 ? 9.637 9.508 -17.282 1.00 94.06 102 THR A C 1
ATOM 740 O O . THR A 1 102 ? 9.806 9.262 -16.088 1.00 94.06 102 THR A O 1
ATOM 743 N N . LEU A 1 103 ? 8.463 9.288 -17.878 1.00 92.81 103 LEU A N 1
ATOM 744 C CA . LEU A 1 103 ? 7.289 8.810 -17.136 1.00 92.81 103 LEU A CA 1
ATOM 745 C C . LEU A 1 103 ? 7.517 7.440 -16.485 1.00 92.81 103 LEU A C 1
ATOM 747 O O . LEU A 1 103 ? 6.987 7.186 -15.411 1.00 92.81 103 LEU A O 1
ATOM 751 N N . SER A 1 104 ? 8.348 6.583 -17.079 1.00 89.62 104 SER A N 1
ATOM 752 C CA . SER A 1 104 ? 8.708 5.273 -16.521 1.00 89.62 104 SER A CA 1
ATOM 753 C C . SER A 1 104 ? 9.513 5.343 -15.218 1.00 89.62 104 SER A C 1
ATOM 755 O O . SER A 1 104 ? 9.630 4.331 -14.536 1.00 89.62 104 SER A O 1
ATOM 757 N N . ILE A 1 105 ? 10.074 6.506 -14.869 1.00 92.88 105 ILE A N 1
ATOM 758 C CA . ILE A 1 105 ? 10.899 6.700 -13.666 1.00 92.88 105 ILE A CA 1
ATOM 759 C C . ILE A 1 105 ? 10.282 7.768 -12.761 1.00 92.88 105 ILE A C 1
ATOM 761 O O . ILE A 1 105 ? 10.016 7.509 -11.588 1.00 92.88 105 ILE A O 1
ATOM 765 N N . GLY A 1 106 ? 9.991 8.951 -13.306 1.00 93.75 106 GLY A N 1
ATOM 766 C CA . GLY A 1 106 ? 9.447 10.076 -12.550 1.00 93.75 106 GLY A CA 1
ATOM 767 C C . GLY A 1 106 ? 8.083 9.784 -11.927 1.00 93.75 106 GLY A C 1
ATOM 768 O O . GLY A 1 106 ? 7.868 10.101 -10.757 1.00 93.75 106 GLY A O 1
ATOM 769 N N . LEU A 1 107 ? 7.173 9.131 -12.663 1.00 94.06 107 LEU A N 1
ATOM 770 C CA . LEU A 1 107 ? 5.825 8.851 -12.158 1.00 94.06 107 LEU A CA 1
ATOM 771 C C . LEU A 1 107 ? 5.826 7.815 -11.015 1.00 94.06 107 LEU A C 1
ATOM 773 O O . LEU A 1 107 ? 5.222 8.112 -9.982 1.00 94.06 107 LEU A O 1
ATOM 777 N N . PRO A 1 108 ? 6.521 6.659 -11.107 1.00 93.50 108 PRO A N 1
ATOM 778 C CA . PRO A 1 108 ? 6.662 5.745 -9.971 1.00 93.50 108 PRO A CA 1
ATOM 779 C C . PRO A 1 108 ? 7.305 6.383 -8.736 1.00 93.50 108 PRO A C 1
ATOM 781 O O . PRO A 1 108 ? 6.861 6.120 -7.620 1.00 93.50 108 PRO A O 1
ATOM 784 N N . LEU A 1 109 ? 8.318 7.240 -8.912 1.00 94.06 109 LEU A N 1
ATOM 785 C CA . LEU A 1 109 ? 8.965 7.933 -7.793 1.00 94.06 109 LEU A CA 1
ATOM 786 C C . LEU A 1 109 ? 8.032 8.947 -7.127 1.00 94.06 109 LEU A C 1
ATOM 788 O O . LEU A 1 109 ? 7.950 8.983 -5.900 1.00 94.06 109 LEU A O 1
ATOM 792 N N . LEU A 1 110 ? 7.297 9.736 -7.916 1.00 94.75 110 LEU A N 1
ATOM 793 C CA . LEU A 1 110 ? 6.294 10.661 -7.391 1.00 94.75 110 LEU A CA 1
ATOM 794 C C . LEU A 1 110 ? 5.189 9.907 -6.643 1.00 94.75 110 LEU A C 1
ATOM 796 O O . LEU A 1 110 ? 4.828 10.286 -5.530 1.00 94.75 110 LEU A O 1
ATOM 800 N N . HIS A 1 111 ? 4.686 8.818 -7.229 1.00 94.25 111 HIS A N 1
ATOM 801 C CA . HIS A 1 111 ? 3.703 7.952 -6.588 1.00 94.25 111 HIS A CA 1
ATOM 802 C C . HIS A 1 111 ? 4.232 7.389 -5.265 1.00 94.25 111 HIS A C 1
ATOM 804 O O . HIS A 1 111 ? 3.532 7.458 -4.261 1.00 94.25 111 HIS A O 1
ATOM 810 N N . ALA A 1 112 ? 5.476 6.907 -5.224 1.00 93.88 112 ALA A N 1
ATOM 811 C CA . ALA A 1 112 ? 6.084 6.400 -3.999 1.00 93.88 112 ALA A CA 1
ATOM 812 C C . ALA A 1 112 ? 6.277 7.483 -2.931 1.00 93.88 112 ALA A C 1
ATOM 814 O O . ALA A 1 112 ? 6.062 7.208 -1.753 1.00 93.88 112 ALA A O 1
ATOM 815 N N . ALA A 1 113 ? 6.631 8.713 -3.315 1.00 95.06 113 ALA A N 1
ATOM 816 C CA . ALA A 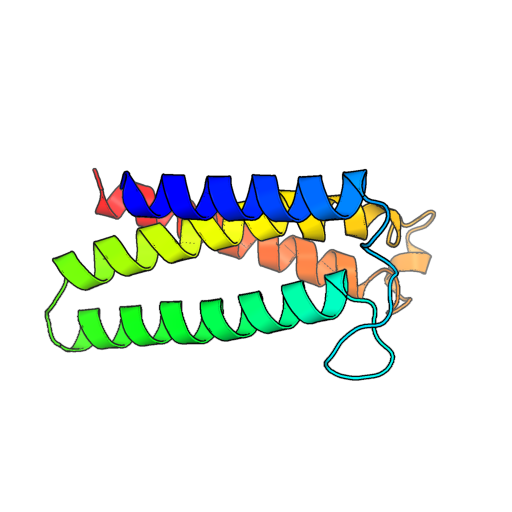1 113 ? 6.743 9.830 -2.379 1.00 95.06 113 ALA A CA 1
ATOM 817 C C . ALA A 1 113 ? 5.381 10.186 -1.758 1.00 95.06 113 ALA A C 1
ATOM 819 O O . ALA A 1 113 ? 5.253 10.274 -0.535 1.00 95.06 113 ALA A O 1
ATOM 820 N N . LEU A 1 114 ? 4.344 10.326 -2.589 1.00 96.19 114 LEU A N 1
ATOM 821 C CA . LEU A 1 114 ? 2.976 10.576 -2.127 1.00 96.19 114 LEU A CA 1
ATOM 822 C C . LEU A 1 114 ? 2.435 9.399 -1.299 1.00 96.19 114 LEU A C 1
ATOM 824 O O . LEU A 1 114 ? 1.812 9.601 -0.255 1.00 96.19 114 LEU A O 1
ATOM 828 N N . GLY A 1 115 ? 2.719 8.170 -1.722 1.00 93.44 115 GLY A N 1
ATOM 829 C CA . GLY A 1 115 ? 2.370 6.939 -1.018 1.00 93.44 115 GLY A CA 1
ATOM 830 C C . GLY A 1 115 ? 3.022 6.854 0.361 1.00 93.44 115 GLY A C 1
ATOM 831 O O . GLY A 1 115 ? 2.349 6.564 1.343 1.00 93.44 115 GLY A O 1
ATOM 832 N N . ALA A 1 116 ? 4.309 7.188 0.476 1.00 94.12 116 ALA A N 1
ATOM 833 C CA . ALA A 1 116 ? 5.015 7.201 1.755 1.00 94.12 116 ALA A CA 1
ATOM 834 C C . ALA A 1 116 ? 4.439 8.247 2.723 1.00 94.12 116 ALA A C 1
ATOM 836 O O . ALA A 1 116 ? 4.218 7.943 3.896 1.00 94.12 116 ALA A O 1
ATOM 837 N N . LEU A 1 117 ? 4.142 9.457 2.231 1.00 96.56 117 LEU A N 1
ATOM 838 C CA . LEU A 1 117 ? 3.516 10.513 3.033 1.00 96.56 117 LEU A CA 1
ATOM 839 C C . LEU A 1 117 ? 2.128 10.097 3.537 1.00 96.56 117 LEU A C 1
ATOM 841 O O . LEU A 1 117 ? 1.825 10.239 4.721 1.00 96.56 117 LEU A O 1
ATOM 845 N N . THR A 1 118 ? 1.292 9.558 2.650 1.00 93.75 118 THR A N 1
ATOM 846 C CA . THR A 1 118 ? -0.075 9.137 2.990 1.00 93.75 118 THR A CA 1
ATOM 847 C C . THR A 1 118 ? -0.099 7.918 3.911 1.00 93.75 118 THR A C 1
ATOM 849 O O . THR A 1 118 ? -0.884 7.896 4.858 1.00 93.75 118 THR A O 1
ATOM 852 N N . LEU A 1 119 ? 0.793 6.943 3.711 1.00 95.25 119 LEU A N 1
ATOM 853 C CA . LEU A 1 119 ? 0.955 5.806 4.618 1.00 95.25 119 LEU A CA 1
ATOM 854 C C . LEU A 1 119 ? 1.419 6.260 6.006 1.00 95.25 119 LEU A C 1
ATOM 856 O O . LEU A 1 119 ? 0.853 5.825 7.007 1.00 95.25 119 LEU A O 1
ATOM 860 N N . GLY A 1 120 ? 2.411 7.154 6.073 1.00 96.50 120 GLY A N 1
ATOM 861 C CA . GLY A 1 120 ? 2.901 7.713 7.333 1.00 96.50 120 GLY A CA 1
ATOM 862 C C . GLY A 1 120 ? 1.806 8.454 8.099 1.00 96.50 120 GLY A C 1
ATOM 863 O O . GLY A 1 120 ? 1.604 8.203 9.286 1.00 96.50 120 GLY A O 1
ATOM 864 N N . ALA A 1 121 ? 1.034 9.297 7.407 1.00 95.50 121 ALA A N 1
ATOM 865 C CA . ALA A 1 121 ? -0.120 9.976 7.990 1.00 95.50 121 ALA A CA 1
ATOM 866 C C . ALA A 1 121 ? -1.195 8.984 8.469 1.00 95.50 121 ALA A C 1
ATOM 868 O O . ALA A 1 121 ? -1.731 9.138 9.564 1.00 95.50 121 ALA A O 1
ATOM 869 N N . GLY A 1 122 ? -1.487 7.941 7.687 1.00 93.88 122 GLY A N 1
ATOM 870 C CA . GLY A 1 122 ? -2.444 6.899 8.060 1.00 93.88 122 GLY A CA 1
ATOM 871 C C . GLY A 1 122 ? -2.020 6.118 9.305 1.00 93.88 122 GLY A C 1
ATOM 872 O O . GLY A 1 122 ? -2.830 5.919 10.208 1.00 93.88 122 GLY A O 1
ATOM 873 N N . LEU A 1 123 ? -0.746 5.720 9.389 1.00 94.19 123 LEU A N 1
ATOM 874 C CA . LEU A 1 123 ? -0.187 5.050 10.566 1.00 94.19 123 LEU A CA 1
ATOM 875 C C . LEU A 1 123 ? -0.247 5.952 11.800 1.00 94.19 123 LEU A C 1
ATOM 877 O O . LEU A 1 123 ? -0.688 5.502 12.852 1.00 94.19 123 LEU A O 1
ATOM 881 N N . TRP A 1 124 ? 0.125 7.225 11.660 1.00 94.81 124 TRP A N 1
ATOM 882 C CA . TRP A 1 124 ? 0.030 8.208 12.738 1.00 94.81 124 TRP A CA 1
ATOM 883 C C . TRP A 1 124 ? -1.400 8.361 13.265 1.00 94.81 124 TRP A C 1
ATOM 885 O O . TRP A 1 124 ? -1.622 8.305 14.472 1.00 94.81 124 TRP A O 1
ATOM 895 N N . LEU A 1 125 ? -2.380 8.506 12.367 1.00 92.31 125 LEU A N 1
ATOM 896 C CA . LEU A 1 125 ? -3.790 8.603 12.746 1.00 92.31 125 LEU A CA 1
ATOM 897 C C . LEU A 1 125 ? -4.265 7.341 13.463 1.00 92.31 125 LEU A C 1
ATOM 899 O O . LEU A 1 125 ? -4.936 7.433 14.484 1.00 92.31 125 LEU A O 1
ATOM 903 N N . VAL A 1 126 ? -3.900 6.160 12.961 1.00 91.75 126 VAL A N 1
ATOM 904 C CA . VAL A 1 126 ? -4.271 4.893 13.596 1.00 91.75 126 VAL A CA 1
ATOM 905 C C . VAL A 1 126 ? -3.653 4.765 14.985 1.00 91.75 126 VAL A C 1
ATOM 907 O O . VAL A 1 126 ? -4.350 4.301 15.881 1.00 91.75 126 VAL A O 1
ATOM 910 N N . LEU A 1 127 ? -2.402 5.182 15.191 1.00 90.06 127 LEU A N 1
ATOM 911 C CA . LEU A 1 127 ? -1.795 5.205 16.525 1.00 90.06 127 LEU A CA 1
ATOM 912 C C . LEU A 1 127 ? -2.593 6.121 17.458 1.00 90.06 127 LEU A C 1
ATOM 914 O O . LEU A 1 127 ? -3.157 5.632 18.427 1.00 90.06 127 LEU A O 1
ATOM 918 N N . GLN A 1 128 ? -2.813 7.378 17.064 1.00 91.00 128 GLN A N 1
ATOM 919 C CA . GLN A 1 128 ? -3.584 8.336 17.866 1.00 91.00 128 GLN A CA 1
ATOM 920 C C . GLN A 1 128 ? -5.022 7.906 18.172 1.00 91.00 128 GLN A C 1
ATOM 922 O O . GLN A 1 128 ? -5.588 8.284 19.190 1.00 91.00 128 GLN A O 1
ATOM 927 N N . MET A 1 129 ? -5.659 7.136 17.289 1.00 86.81 129 MET A N 1
ATOM 928 C CA . MET A 1 129 ? -7.009 6.627 17.540 1.00 86.81 129 MET A CA 1
ATOM 929 C C . MET A 1 129 ? -7.028 5.456 18.534 1.00 86.81 129 MET A C 1
ATOM 931 O O . MET A 1 129 ? -8.086 5.161 19.101 1.00 86.81 129 MET A O 1
ATOM 935 N N . ASN A 1 130 ? -5.915 4.730 18.669 1.00 83.12 130 ASN A N 1
ATOM 936 C CA . ASN A 1 130 ? -5.781 3.547 19.522 1.00 83.12 130 ASN A CA 1
ATOM 937 C C . ASN A 1 130 ? -4.984 3.809 20.816 1.00 83.12 130 ASN A C 1
ATOM 939 O O . ASN A 1 130 ? -4.863 2.871 21.605 1.00 83.12 130 ASN A O 1
ATOM 943 N N . ASP A 1 131 ? -4.487 5.033 21.013 1.00 69.94 131 ASP A N 1
ATOM 944 C CA . ASP A 1 131 ? -3.917 5.533 22.271 1.00 69.94 131 ASP A CA 1
ATOM 945 C C . ASP A 1 131 ? -4.987 5.766 23.359 1.00 69.94 131 ASP A C 1
ATOM 947 O O . ASP A 1 131 ? -6.185 5.956 23.019 1.00 69.94 131 ASP A O 1
#

Foldseek 3Di:
DVVLLVVLVVLLVVLVVCVVVVQQQPAPDVPRGGVVVNVLVVLVVVLVVLLVVLVVCVVVVNLVVSLVSLSSSLSNLVSCCVRPLVVVLVQQDDPDPVSCVPCSRVVSVVVNVVSVVVSVVSVVVSVVSVD

Radius of gyration: 16.59 Å; chains: 1; bounding box: 44×34×42 Å

Sequence (131 aa):
MLAGGALALAIVAFVLGLRAAGKTDAGGFLGPASLLSDLNLTLEVLLVLGLTFGMALARRGRIEAHRFNQTVWVLVNAALVLCIMVPSLQNAKPRSLADLATLSIGLPLLHAALGALTLGAGLWLVLQMND

Secondary structure (DSSP, 8-state):
-HHHHHHHHHHHHHHHHHHHTT-TTSB-SSSSSBHHHHHHHHHHHHHHHHHHHHHHHHHTT-HHHHHHHHHHHHHHHHHHIIIIIHHHGGGG--SSGGGGGSHHHHHHHHHHHHHHHHHHHHHHHHHHHH-

pLDDT: mean 92.97, std 4.83, range [62.5, 98.06]